Protein AF-A0A0N0AJA7-F1 (afdb_monomer)

Radius of gyration: 15.38 Å; Cα contacts (8 Å, |Δi|>4): 119; chains: 1; bounding box: 55×26×27 Å

Nearest PDB structures (foldseek):
  2i0x-assembly1_A  TM=4.524E-01  e=5.416E+00  Pyrococcus furiosus

Structure (mmCIF, N/CA/C/O backbone):
data_AF-A0A0N0AJA7-F1
#
_entry.id   AF-A0A0N0AJA7-F1
#
loop_
_atom_site.group_PDB
_atom_site.id
_atom_site.type_symbol
_atom_site.label_atom_id
_atom_site.label_alt_id
_atom_site.label_comp_id
_atom_site.label_asym_id
_atom_site.label_entity_id
_atom_site.label_seq_id
_atom_site.pdbx_PDB_ins_code
_atom_site.Cartn_x
_atom_site.Cartn_y
_atom_site.Cartn_z
_atom_site.occupancy
_atom_site.B_iso_or_equiv
_atom_site.auth_seq_id
_atom_site.auth_comp_id
_atom_site.auth_asym_id
_atom_site.auth_atom_id
_atom_site.pdbx_PDB_model_num
ATOM 1 N N . MET A 1 1 ? 2.705 14.341 4.575 1.00 80.44 1 MET A N 1
ATOM 2 C CA . MET A 1 1 ? 2.691 13.320 5.646 1.00 80.44 1 MET A CA 1
ATOM 3 C C . MET A 1 1 ? 2.694 11.947 4.995 1.00 80.44 1 MET A C 1
ATOM 5 O O . MET A 1 1 ? 2.293 11.857 3.838 1.00 80.44 1 MET A O 1
ATOM 9 N N . THR A 1 2 ? 3.166 10.916 5.691 1.00 90.50 2 THR A N 1
ATOM 10 C CA . THR A 1 2 ? 3.105 9.532 5.198 1.00 90.50 2 THR A CA 1
ATOM 11 C C . THR A 1 2 ? 1.862 8.860 5.762 1.00 90.50 2 THR A C 1
ATOM 13 O O . THR A 1 2 ? 1.531 9.039 6.935 1.00 90.50 2 THR A O 1
ATOM 16 N N . LYS A 1 3 ? 1.160 8.109 4.921 1.00 91.50 3 LYS A N 1
ATOM 17 C CA . LYS A 1 3 ? -0.010 7.318 5.294 1.00 91.50 3 LYS A CA 1
ATOM 18 C C . LYS A 1 3 ? 0.342 5.848 5.223 1.00 91.50 3 LYS A C 1
ATOM 20 O O . LYS A 1 3 ? 1.108 5.440 4.348 1.00 91.50 3 LYS A O 1
ATOM 25 N N . LYS A 1 4 ? -0.243 5.059 6.115 1.00 93.62 4 LYS A N 1
ATOM 26 C CA . LYS A 1 4 ? -0.148 3.602 6.069 1.00 93.62 4 LYS A CA 1
ATOM 27 C C . LYS A 1 4 ? -1.466 3.036 5.575 1.00 93.62 4 LYS A C 1
ATOM 29 O O . LYS A 1 4 ? -2.527 3.386 6.078 1.00 93.62 4 LYS A O 1
ATOM 34 N N . ILE A 1 5 ? -1.381 2.146 4.601 1.00 92.31 5 ILE A N 1
ATOM 35 C CA . ILE A 1 5 ? -2.510 1.422 4.037 1.00 92.31 5 ILE A CA 1
ATOM 36 C C . ILE A 1 5 ? -2.337 -0.044 4.420 1.00 92.31 5 ILE A C 1
ATOM 38 O O . ILE A 1 5 ? -1.341 -0.663 4.051 1.00 92.31 5 ILE A O 1
ATOM 42 N N . THR A 1 6 ? -3.303 -0.599 5.145 1.00 92.31 6 THR A N 1
ATOM 43 C CA . THR A 1 6 ? -3.319 -2.011 5.544 1.00 92.31 6 THR A CA 1
ATOM 44 C C . THR A 1 6 ? -4.399 -2.748 4.762 1.00 92.31 6 THR A C 1
ATOM 46 O O . THR A 1 6 ? -5.567 -2.350 4.764 1.00 92.31 6 THR A O 1
ATOM 49 N N . ALA A 1 7 ? -4.010 -3.822 4.083 1.00 88.81 7 ALA A N 1
ATOM 50 C CA . ALA A 1 7 ? -4.914 -4.678 3.335 1.00 88.81 7 ALA A CA 1
ATOM 51 C C . ALA A 1 7 ? -5.832 -5.489 4.265 1.00 88.81 7 ALA A C 1
ATOM 53 O O . ALA A 1 7 ? -5.411 -5.877 5.360 1.00 88.81 7 ALA A O 1
ATOM 54 N N . PRO A 1 8 ? -7.083 -5.765 3.856 1.00 86.69 8 PRO A N 1
ATOM 55 C CA . PRO A 1 8 ? -7.974 -6.608 4.640 1.00 86.69 8 PRO A CA 1
ATOM 56 C C . PRO A 1 8 ? -7.439 -8.044 4.724 1.00 86.69 8 PRO A C 1
ATOM 58 O O . PRO A 1 8 ? -6.753 -8.532 3.822 1.00 86.69 8 PRO A O 1
ATOM 61 N N . ALA A 1 9 ? -7.776 -8.744 5.810 1.00 76.50 9 ALA A N 1
ATOM 62 C CA . ALA A 1 9 ? -7.380 -10.137 5.996 1.00 76.50 9 ALA A CA 1
ATOM 63 C C . ALA A 1 9 ? -7.881 -11.007 4.829 1.00 76.50 9 ALA A C 1
ATOM 65 O O . ALA A 1 9 ? -9.064 -10.982 4.491 1.00 76.50 9 ALA A O 1
ATOM 66 N N . GLY A 1 10 ? -6.973 -11.771 4.218 1.00 66.56 10 GLY A N 1
ATOM 67 C CA . GLY A 1 10 ? -7.265 -12.600 3.044 1.00 66.56 10 GLY A CA 1
ATOM 68 C C . GLY A 1 10 ? -7.061 -11.907 1.692 1.00 66.56 10 GLY A C 1
ATOM 69 O O . GLY A 1 10 ? -7.174 -12.573 0.668 1.00 66.56 10 GLY A O 1
ATOM 70 N N . ALA A 1 11 ? -6.718 -10.615 1.651 1.00 72.19 11 ALA A N 1
ATOM 71 C CA . ALA A 1 11 ? -6.251 -9.988 0.417 1.00 72.19 11 ALA A CA 1
ATOM 72 C C . ALA A 1 11 ? -4.834 -10.472 0.072 1.00 72.19 11 ALA A C 1
ATOM 74 O O . ALA A 1 11 ? -3.931 -10.406 0.910 1.00 72.19 11 ALA A O 1
ATOM 75 N N . HIS A 1 12 ? -4.609 -10.886 -1.177 1.00 66.00 12 HIS A N 1
ATOM 76 C CA . HIS A 1 12 ? -3.264 -11.137 -1.705 1.00 66.00 12 HIS A CA 1
ATOM 77 C C . HIS A 1 12 ? -2.571 -9.805 -2.036 1.00 66.00 12 HIS A C 1
ATOM 79 O O . HIS A 1 12 ? -2.294 -9.487 -3.187 1.00 66.00 12 HIS A O 1
ATOM 85 N N . ALA A 1 13 ? -2.335 -8.980 -1.016 1.00 73.75 13 ALA A N 1
ATOM 86 C CA . ALA A 1 13 ? -1.654 -7.698 -1.153 1.00 73.75 13 ALA A CA 1
ATOM 87 C C . ALA A 1 13 ? -0.155 -7.871 -0.859 1.00 73.75 13 ALA A C 1
ATOM 89 O O . ALA A 1 13 ? 0.320 -7.578 0.239 1.00 73.75 13 ALA A O 1
ATOM 90 N N . HIS A 1 14 ? 0.584 -8.380 -1.843 1.00 75.50 14 HIS A N 1
ATOM 91 C CA . HIS A 1 14 ? 2.046 -8.399 -1.837 1.00 75.50 14 HIS A CA 1
ATOM 92 C C . HIS A 1 14 ? 2.550 -7.990 -3.224 1.00 75.50 14 HIS A C 1
ATOM 94 O O . HIS A 1 14 ? 2.162 -8.605 -4.215 1.00 75.50 14 HIS A O 1
ATOM 100 N N . GLY A 1 15 ? 3.374 -6.943 -3.304 1.00 74.56 15 GLY A N 1
ATOM 101 C CA . GLY A 1 15 ? 3.911 -6.435 -4.572 1.00 74.56 15 GLY A CA 1
ATOM 102 C C . GLY A 1 15 ? 3.276 -5.134 -5.077 1.00 74.56 15 GLY A C 1
ATOM 103 O O . GLY A 1 15 ? 2.745 -4.337 -4.298 1.00 74.56 15 GLY A O 1
ATOM 104 N N . ALA A 1 16 ? 3.418 -4.888 -6.382 1.00 80.38 16 ALA A N 1
ATOM 105 C CA . ALA A 1 16 ? 3.104 -3.613 -7.023 1.00 80.38 16 ALA A CA 1
ATOM 106 C C . ALA A 1 16 ? 1.604 -3.444 -7.280 1.00 80.38 16 ALA A C 1
ATOM 108 O O . ALA A 1 16 ? 0.963 -4.298 -7.884 1.00 80.38 16 ALA A O 1
ATOM 109 N N . PHE A 1 17 ? 1.067 -2.279 -6.934 1.00 80.62 17 PHE A N 1
ATOM 110 C CA . PHE A 1 17 ? -0.319 -1.919 -7.190 1.00 80.62 17 PHE A CA 1
ATOM 111 C C . PHE A 1 17 ? -0.404 -0.520 -7.805 1.00 80.62 17 PHE A C 1
ATOM 113 O O . PHE A 1 17 ? 0.095 0.440 -7.227 1.00 80.62 17 PHE A O 1
ATOM 120 N N . ASN A 1 18 ? -1.027 -0.384 -8.975 1.00 81.06 18 ASN A N 1
ATOM 121 C CA . ASN A 1 18 ? -1.212 0.912 -9.631 1.00 81.06 18 ASN A CA 1
ATOM 122 C C . ASN A 1 18 ? -2.649 1.044 -10.157 1.00 81.06 18 ASN A C 1
ATOM 124 O O . ASN A 1 18 ? -2.954 0.504 -11.220 1.00 81.06 18 ASN A O 1
ATOM 128 N N . PRO A 1 19 ? -3.543 1.734 -9.426 1.00 73.06 19 PRO A N 1
ATOM 129 C CA . PRO A 1 19 ? -4.930 1.887 -9.847 1.00 73.06 19 PRO A CA 1
ATOM 130 C C . PRO A 1 19 ? -5.126 2.921 -10.963 1.00 73.06 19 PRO A C 1
ATOM 132 O O . PRO A 1 19 ? -6.205 2.951 -11.551 1.00 73.06 19 PRO A O 1
ATOM 135 N N . PHE A 1 20 ? -4.133 3.774 -11.240 1.00 76.62 20 PHE A N 1
ATOM 136 C CA . PHE A 1 20 ? -4.283 4.917 -12.149 1.00 76.62 20 PHE A CA 1
ATOM 137 C C . PHE A 1 20 ? -3.444 4.795 -13.432 1.00 76.62 20 PHE A C 1
ATOM 139 O O . PHE A 1 20 ? -3.802 5.368 -14.451 1.00 76.62 20 PHE A O 1
ATOM 146 N N . GLY A 1 21 ? -2.400 3.964 -13.447 1.00 71.69 21 GLY A N 1
ATOM 147 C CA . GLY A 1 21 ? -1.602 3.652 -14.640 1.00 71.69 21 GLY A CA 1
ATOM 148 C C . GLY A 1 21 ? -0.584 4.733 -15.021 1.00 71.69 21 GLY A C 1
ATOM 149 O O . GLY A 1 21 ? 0.492 4.396 -15.505 1.00 71.69 21 GLY A O 1
ATOM 150 N N . ASP A 1 22 ? -0.876 6.008 -14.754 1.00 75.12 22 ASP A N 1
ATOM 151 C CA . ASP A 1 22 ? 0.042 7.144 -14.925 1.00 75.12 22 ASP A CA 1
ATOM 152 C C . ASP A 1 22 ? 0.892 7.454 -13.679 1.00 75.12 22 ASP A C 1
ATOM 154 O O . ASP A 1 22 ? 1.833 8.246 -13.745 1.00 75.12 22 ASP A O 1
ATOM 158 N N . GLU A 1 23 ? 0.598 6.807 -12.551 1.00 67.50 23 GLU A N 1
ATOM 159 C CA . GLU A 1 23 ? 1.256 7.052 -11.265 1.00 67.50 23 GLU A CA 1
ATOM 160 C C . GLU A 1 23 ? 2.298 5.985 -10.896 1.00 67.50 23 GLU A C 1
ATOM 162 O O . GLU A 1 23 ? 2.259 4.864 -11.412 1.00 67.50 23 GLU A O 1
ATOM 167 N N . PRO A 1 24 ? 3.245 6.296 -9.988 1.00 74.31 24 PRO A N 1
ATOM 168 C CA . PRO A 1 24 ? 4.132 5.287 -9.422 1.00 74.31 24 PRO A CA 1
ATOM 169 C C . PRO A 1 24 ? 3.353 4.181 -8.693 1.00 74.31 24 PRO A C 1
ATOM 171 O O . PRO A 1 24 ? 2.330 4.419 -8.052 1.00 74.31 24 PRO A O 1
ATOM 174 N N . HIS A 1 25 ? 3.878 2.955 -8.751 1.00 82.12 25 HIS A N 1
ATOM 175 C CA . HIS A 1 25 ? 3.286 1.810 -8.060 1.00 82.12 25 HIS A CA 1
ATOM 176 C C . HIS A 1 25 ? 3.312 1.983 -6.534 1.00 82.12 25 HIS A C 1
ATOM 178 O O . HIS A 1 25 ? 4.329 2.344 -5.939 1.0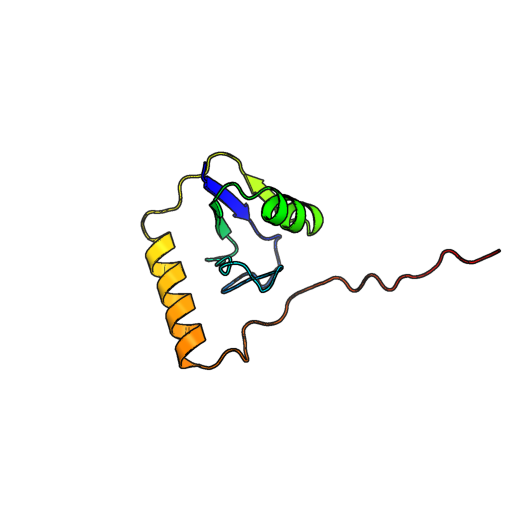0 82.12 25 HIS A O 1
ATOM 184 N N . THR A 1 26 ? 2.198 1.628 -5.899 1.00 87.12 26 THR A N 1
ATOM 185 C CA . THR A 1 26 ? 2.087 1.386 -4.460 1.00 87.12 26 THR A CA 1
ATOM 186 C C . THR A 1 26 ? 2.574 -0.026 -4.158 1.00 87.12 26 THR A C 1
ATOM 188 O O . THR A 1 26 ? 2.026 -0.987 -4.688 1.00 87.12 26 THR A O 1
ATOM 191 N N . TRP A 1 27 ? 3.590 -0.167 -3.311 1.00 87.25 27 TRP A N 1
ATOM 192 C CA . TRP A 1 27 ? 4.169 -1.469 -2.975 1.00 87.25 27 TRP A CA 1
ATOM 193 C C . TRP A 1 27 ? 3.640 -1.967 -1.636 1.00 87.25 27 TRP A C 1
ATOM 195 O O . TRP A 1 27 ? 3.860 -1.325 -0.616 1.00 87.25 27 TRP A O 1
ATOM 205 N N . PHE A 1 28 ? 2.966 -3.114 -1.629 1.00 89.88 28 PHE A N 1
ATOM 206 C CA . PHE A 1 28 ? 2.521 -3.755 -0.394 1.00 89.88 28 PHE A CA 1
ATOM 207 C C . PHE A 1 28 ? 3.565 -4.761 0.086 1.00 89.88 28 PHE A C 1
ATOM 209 O O . PHE A 1 28 ? 3.832 -5.753 -0.589 1.00 89.88 28 PHE A O 1
ATOM 216 N N . VAL A 1 29 ? 4.134 -4.511 1.264 1.00 88.12 29 VAL A N 1
ATOM 217 C CA . VAL A 1 29 ? 5.014 -5.425 2.000 1.00 88.12 29 VAL A CA 1
ATOM 218 C C . VAL A 1 29 ? 4.183 -6.054 3.114 1.00 88.12 29 VAL A C 1
ATOM 220 O O . VAL A 1 29 ? 3.686 -5.343 3.982 1.00 88.12 29 VAL A O 1
ATOM 223 N N . ASP A 1 30 ? 4.009 -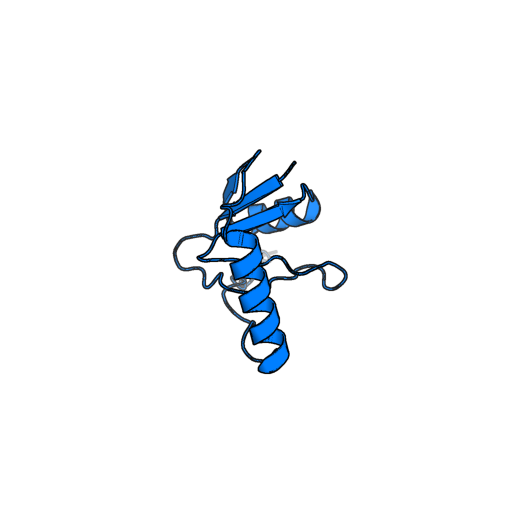7.375 3.087 1.00 87.44 30 ASP A N 1
ATOM 224 C CA . ASP A 1 30 ? 3.197 -8.121 4.067 1.00 87.44 30 ASP A CA 1
ATOM 225 C C . ASP A 1 30 ? 1.787 -7.524 4.282 1.00 87.44 30 ASP A C 1
ATOM 227 O O . ASP A 1 30 ? 1.295 -7.426 5.405 1.00 87.44 30 ASP A O 1
ATOM 231 N N . GLY A 1 31 ? 1.135 -7.073 3.203 1.00 88.56 31 GLY A N 1
ATOM 232 C CA . GLY A 1 31 ? -0.188 -6.448 3.275 1.00 88.56 31 GLY A CA 1
ATOM 233 C C . GLY A 1 31 ? -0.191 -4.989 3.736 1.00 88.56 31 GLY A C 1
ATOM 234 O O . GLY A 1 31 ? -1.268 -4.418 3.894 1.00 88.56 31 GLY A O 1
ATOM 235 N N . VAL A 1 32 ? 0.971 -4.357 3.916 1.00 91.62 32 VAL A N 1
ATOM 236 C CA . VAL A 1 32 ? 1.090 -2.949 4.315 1.00 91.62 32 VAL A CA 1
ATOM 237 C C . VAL A 1 32 ? 1.827 -2.142 3.252 1.00 91.62 32 VAL A C 1
ATOM 239 O O . VAL A 1 32 ? 2.915 -2.513 2.823 1.00 91.62 32 VAL A O 1
ATOM 242 N N . ALA A 1 33 ? 1.263 -1.002 2.868 1.00 92.31 33 ALA A N 1
ATOM 243 C CA . ALA A 1 33 ? 1.931 -0.006 2.041 1.00 92.31 33 ALA A CA 1
ATOM 244 C C . ALA A 1 33 ? 2.056 1.323 2.791 1.00 92.31 33 ALA A C 1
ATOM 246 O O . ALA A 1 33 ? 1.152 1.727 3.521 1.00 92.31 33 ALA A O 1
ATOM 247 N N . TYR A 1 34 ? 3.165 2.020 2.579 1.00 92.44 34 TYR A N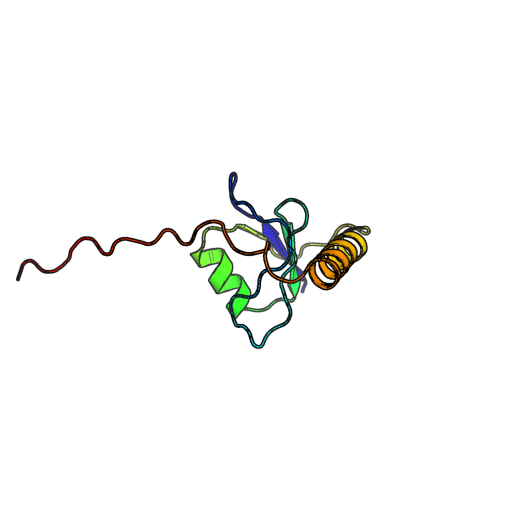 1
ATOM 248 C CA . TYR A 1 34 ? 3.379 3.388 3.040 1.00 92.44 34 TYR A CA 1
ATOM 249 C C . TYR A 1 34 ? 3.454 4.305 1.830 1.00 92.44 34 TYR A C 1
ATOM 251 O O . TYR A 1 34 ? 4.279 4.096 0.937 1.00 92.44 34 TYR A O 1
ATOM 259 N N . VAL A 1 35 ? 2.585 5.309 1.800 1.00 89.81 35 VAL A N 1
ATOM 260 C CA . VAL A 1 35 ? 2.430 6.219 0.662 1.00 89.81 35 VAL A CA 1
ATOM 261 C C . VAL A 1 35 ? 2.470 7.668 1.120 1.00 89.81 35 VAL A C 1
ATOM 263 O O . VAL A 1 35 ? 2.180 7.982 2.277 1.00 89.81 35 VAL A O 1
ATOM 266 N N . ALA A 1 36 ? 2.827 8.565 0.203 1.00 88.69 36 ALA A N 1
ATOM 267 C CA . ALA A 1 36 ? 2.596 9.985 0.415 1.00 88.69 36 ALA A CA 1
ATOM 268 C C . ALA A 1 36 ? 1.088 10.257 0.550 1.00 88.69 36 ALA A C 1
ATOM 270 O O . ALA A 1 36 ? 0.258 9.459 0.118 1.00 88.69 36 ALA A O 1
ATOM 271 N N . ASP A 1 37 ? 0.746 11.388 1.159 1.00 86.75 37 ASP A N 1
ATOM 272 C CA . ASP A 1 37 ? -0.634 11.845 1.316 1.00 86.75 37 ASP A CA 1
ATOM 273 C C . ASP A 1 37 ? -1.276 12.199 -0.041 1.00 86.75 37 ASP A C 1
ATOM 275 O O . ASP A 1 37 ? -1.349 13.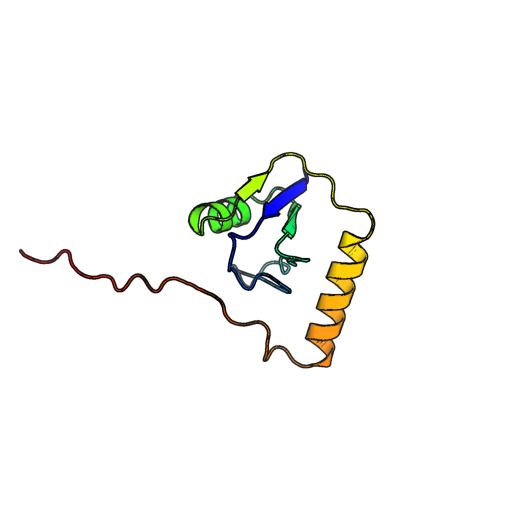364 -0.430 1.00 86.75 37 ASP A O 1
ATOM 279 N N . ASP A 1 38 ? -1.695 11.173 -0.785 1.00 88.38 38 ASP A N 1
ATOM 280 C CA . ASP A 1 38 ? -2.413 11.293 -2.050 1.00 88.38 38 ASP A CA 1
ATOM 281 C C . ASP A 1 38 ? -3.903 11.003 -1.845 1.00 88.38 38 ASP A C 1
ATOM 283 O O . ASP A 1 38 ? -4.347 9.858 -1.747 1.00 88.38 38 ASP A O 1
ATOM 287 N N . SER A 1 39 ? -4.704 12.065 -1.814 1.00 88.06 39 SER A N 1
ATOM 288 C CA . SER A 1 39 ? -6.150 11.973 -1.581 1.00 88.06 39 SER A CA 1
ATOM 289 C C . SER A 1 39 ? -6.898 11.020 -2.529 1.00 88.06 39 SER A C 1
ATOM 291 O O . SER A 1 39 ? -7.874 10.393 -2.108 1.00 88.06 39 SER A O 1
ATOM 293 N N . ARG A 1 40 ? -6.463 10.867 -3.788 1.00 88.00 40 ARG A N 1
ATOM 294 C CA . ARG A 1 40 ? -7.1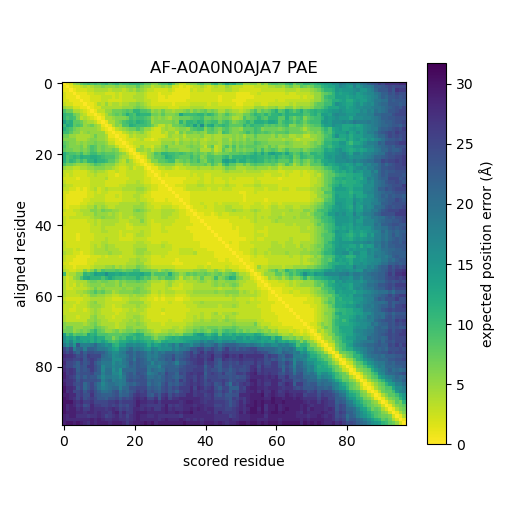32 9.997 -4.771 1.00 88.00 40 ARG A CA 1
ATOM 295 C C . ARG A 1 40 ? -6.838 8.537 -4.471 1.00 88.00 40 ARG A C 1
ATOM 297 O O . ARG A 1 40 ? -7.758 7.713 -4.466 1.00 88.00 40 ARG A O 1
ATOM 304 N N . LEU A 1 41 ? -5.576 8.239 -4.184 1.00 86.81 41 LEU A N 1
ATOM 305 C CA . LEU A 1 41 ? -5.111 6.911 -3.815 1.00 86.81 41 LEU A CA 1
ATOM 306 C C . LEU A 1 41 ? -5.753 6.449 -2.500 1.00 86.81 41 LEU A C 1
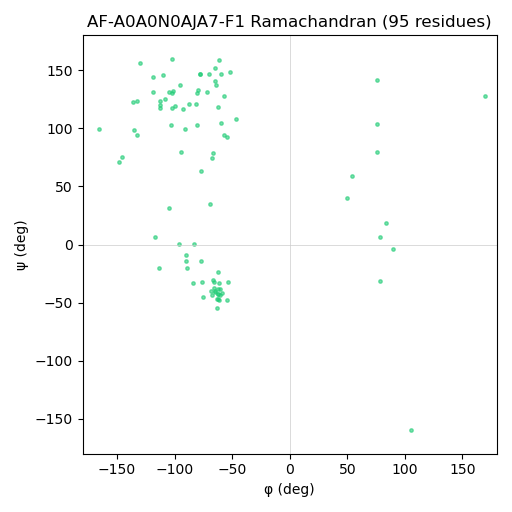ATOM 308 O O . LEU A 1 41 ? -6.319 5.358 -2.426 1.00 86.81 41 LEU A O 1
ATOM 312 N N . LEU A 1 42 ? -5.766 7.314 -1.484 1.00 89.12 42 LEU A N 1
ATOM 313 C CA . LEU A 1 42 ? -6.398 7.031 -0.194 1.00 89.12 42 LEU A CA 1
ATOM 314 C C . LEU A 1 42 ? -7.909 6.809 -0.331 1.00 89.12 42 LEU A C 1
ATOM 316 O O . LEU A 1 42 ? -8.446 5.855 0.232 1.00 89.12 42 LEU A O 1
ATOM 320 N N . ALA A 1 43 ? -8.604 7.624 -1.133 1.00 88.75 43 ALA A N 1
ATOM 321 C CA . ALA A 1 43 ? -10.028 7.430 -1.403 1.00 88.75 43 ALA A CA 1
ATOM 322 C C . ALA A 1 43 ? -10.309 6.137 -2.187 1.00 88.75 43 ALA A C 1
ATOM 324 O O . ALA A 1 43 ? -11.364 5.521 -2.022 1.00 88.75 43 ALA A O 1
ATOM 325 N N . TYR A 1 44 ? -9.402 5.710 -3.069 1.00 88.12 44 TYR A N 1
ATOM 326 C CA . TYR A 1 44 ? -9.496 4.412 -3.736 1.00 88.12 44 TYR A CA 1
ATOM 327 C C . TYR A 1 44 ? -9.404 3.262 -2.723 1.00 88.12 44 TYR A C 1
ATOM 329 O O . TYR A 1 44 ? -10.324 2.446 -2.646 1.00 88.12 44 TYR A O 1
ATOM 337 N N . PHE A 1 45 ? -8.352 3.236 -1.902 1.00 88.31 45 PHE A N 1
ATOM 338 C CA . PHE A 1 45 ? -8.132 2.166 -0.928 1.00 88.31 45 PHE A CA 1
ATOM 339 C C . PHE A 1 45 ? -9.215 2.127 0.154 1.00 88.31 45 PHE A C 1
ATOM 341 O O . PHE A 1 45 ? -9.742 1.052 0.445 1.00 88.31 45 PHE A O 1
ATOM 348 N N . GLY A 1 46 ? -9.654 3.288 0.648 1.00 87.81 46 GLY A N 1
ATOM 349 C CA . GLY A 1 46 ? -10.788 3.377 1.567 1.00 87.81 46 GLY A CA 1
ATOM 350 C C . GLY A 1 46 ? -12.079 2.797 0.973 1.00 87.81 46 GLY A C 1
ATOM 351 O O . GLY A 1 46 ? -12.776 2.031 1.634 1.00 87.81 46 GLY A O 1
ATOM 352 N N . ARG A 1 47 ? -12.378 3.061 -0.311 1.00 87.94 47 ARG A N 1
ATOM 353 C CA . ARG A 1 47 ? -13.544 2.467 -1.004 1.00 87.94 47 ARG A CA 1
ATOM 354 C C . ARG A 1 47 ? -13.428 0.957 -1.205 1.00 87.94 47 ARG A C 1
ATOM 356 O O . ARG A 1 47 ? -14.453 0.280 -1.252 1.00 87.94 47 ARG A O 1
ATOM 363 N N . LYS A 1 48 ? -12.210 0.430 -1.347 1.00 84.44 48 LYS A N 1
ATOM 364 C CA . LYS A 1 48 ? -11.942 -1.011 -1.474 1.00 84.44 48 LYS A CA 1
ATOM 365 C C . LYS A 1 48 ? -11.876 -1.731 -0.117 1.00 84.44 48 LYS A C 1
ATOM 367 O O . LYS A 1 48 ? -11.695 -2.943 -0.099 1.00 84.44 48 LYS A O 1
ATOM 372 N N . GLY A 1 49 ? -12.072 -1.020 0.998 1.00 86.81 49 GLY A N 1
ATOM 373 C CA . GLY A 1 49 ? -12.121 -1.605 2.342 1.00 86.81 49 GLY A CA 1
ATOM 374 C C . GLY A 1 49 ? -10.752 -1.818 2.992 1.00 86.81 49 GLY A C 1
ATOM 375 O O . GLY A 1 49 ? -10.646 -2.600 3.932 1.00 86.81 49 GLY A O 1
ATOM 376 N N . TYR A 1 50 ? -9.712 -1.146 2.496 1.00 91.19 50 TYR A N 1
ATOM 377 C CA . TYR A 1 50 ? -8.409 -1.101 3.154 1.00 91.19 50 TYR A CA 1
ATOM 378 C C . TYR A 1 50 ? -8.461 -0.114 4.321 1.00 91.19 50 TYR A C 1
ATOM 380 O O . TYR A 1 50 ? -9.130 0.921 4.245 1.00 91.19 50 TYR A O 1
ATOM 388 N N . THR A 1 51 ? -7.713 -0.407 5.380 1.00 93.19 51 THR A N 1
ATOM 389 C CA . THR A 1 51 ? -7.547 0.519 6.505 1.00 93.19 51 THR A CA 1
ATOM 390 C C . THR A 1 51 ? -6.498 1.559 6.144 1.00 93.19 51 THR A C 1
ATOM 392 O O . THR A 1 51 ? -5.408 1.199 5.702 1.00 93.19 51 THR A O 1
ATOM 395 N N . VAL A 1 52 ? -6.816 2.836 6.347 1.00 92.69 52 VAL A N 1
ATOM 396 C CA . VAL A 1 52 ? -5.880 3.950 6.171 1.00 92.69 52 VAL A CA 1
ATOM 397 C C . VAL A 1 52 ? -5.600 4.555 7.540 1.00 92.69 52 VAL A C 1
ATOM 399 O O . VAL A 1 52 ? -6.516 5.070 8.176 1.00 92.69 52 VAL A O 1
ATOM 402 N N . ASP A 1 53 ? -4.344 4.489 7.973 1.00 93.81 53 ASP A N 1
ATOM 403 C CA . ASP A 1 53 ? -3.863 5.135 9.190 1.00 93.81 53 ASP A CA 1
ATOM 404 C C . ASP A 1 53 ? -3.120 6.431 8.834 1.00 93.81 53 ASP A C 1
ATOM 406 O O . ASP A 1 53 ? -2.249 6.465 7.949 1.00 93.81 53 ASP A O 1
ATOM 410 N N . ASP A 1 54 ? -3.464 7.499 9.548 1.00 87.88 54 ASP A N 1
ATOM 411 C CA . ASP A 1 54 ? -2.801 8.792 9.450 1.00 87.88 54 ASP A CA 1
ATOM 412 C C . ASP A 1 54 ? -1.463 8.800 10.203 1.00 87.88 54 ASP A C 1
ATOM 414 O O . ASP A 1 54 ? -1.319 8.170 11.247 1.00 87.88 54 ASP A O 1
ATOM 418 N N . ASP A 1 55 ? -0.500 9.557 9.670 1.00 77.50 55 ASP A N 1
ATOM 419 C CA . ASP A 1 55 ? 0.805 9.840 10.286 1.00 77.50 55 ASP A CA 1
ATOM 420 C C . ASP A 1 55 ? 1.602 8.591 10.692 1.00 77.50 55 ASP A C 1
ATOM 422 O O . ASP A 1 55 ? 1.956 8.362 11.849 1.00 77.50 55 ASP A O 1
ATOM 426 N N . ALA A 1 56 ? 1.882 7.751 9.698 1.00 83.94 56 ALA A N 1
ATOM 427 C CA . ALA A 1 56 ? 2.569 6.493 9.917 1.00 83.94 56 ALA A CA 1
ATOM 428 C C . ALA A 1 56 ? 4.044 6.568 9.514 1.00 83.94 56 ALA A C 1
ATOM 430 O O . ALA A 1 56 ? 4.387 6.929 8.385 1.00 83.94 56 ALA A O 1
ATOM 431 N N . THR A 1 57 ? 4.920 6.130 10.415 1.00 87.94 57 THR A N 1
ATOM 432 C CA . THR A 1 57 ? 6.349 5.981 10.129 1.00 87.94 57 THR A CA 1
ATOM 433 C C . THR A 1 57 ? 6.611 4.598 9.524 1.00 87.94 57 THR A C 1
ATOM 435 O O . THR A 1 57 ? 6.299 3.593 10.173 1.00 87.94 57 THR A O 1
ATOM 438 N N . PRO A 1 58 ? 7.169 4.508 8.301 1.00 87.62 58 PRO A N 1
ATOM 439 C CA . PRO A 1 58 ? 7.574 3.230 7.737 1.00 87.62 58 PRO A CA 1
ATOM 440 C C . PRO A 1 58 ? 8.709 2.614 8.571 1.00 87.62 58 PRO A C 1
ATOM 442 O O . PRO A 1 58 ? 9.615 3.337 8.997 1.00 87.62 58 PRO A O 1
ATOM 445 N N . PRO A 1 59 ? 8.698 1.289 8.793 1.00 90.25 59 PRO A N 1
ATOM 446 C CA . PRO A 1 59 ? 9.848 0.559 9.309 1.00 90.25 59 PRO A CA 1
ATOM 447 C C . PRO A 1 59 ? 11.108 0.856 8.488 1.00 90.25 59 PRO A C 1
ATOM 449 O O . PRO A 1 59 ? 11.029 1.080 7.278 1.00 90.25 59 PRO A O 1
ATOM 452 N N . SER A 1 60 ? 12.280 0.840 9.125 1.00 89.94 60 SER A N 1
ATOM 453 C CA . SER A 1 60 ? 13.547 1.198 8.468 1.00 89.94 60 SER A CA 1
ATOM 454 C C . SER A 1 60 ? 13.919 0.277 7.300 1.00 89.94 60 SER A C 1
ATOM 456 O O . SER A 1 60 ? 14.649 0.693 6.402 1.00 89.94 60 SER A O 1
ATOM 458 N N . ASP A 1 61 ? 13.410 -0.953 7.286 1.00 89.31 61 ASP A N 1
ATOM 459 C CA . ASP A 1 61 ? 13.624 -1.954 6.243 1.00 89.31 61 ASP A CA 1
ATOM 460 C C . ASP A 1 61 ? 12.586 -1.896 5.110 1.00 89.31 61 ASP A C 1
ATOM 462 O O . ASP A 1 61 ? 12.821 -2.462 4.042 1.00 89.31 61 ASP A O 1
ATOM 466 N N . TYR A 1 62 ? 11.465 -1.188 5.292 1.00 87.81 62 TYR A N 1
ATOM 467 C CA . TYR A 1 62 ? 10.355 -1.172 4.335 1.00 87.81 62 TYR A CA 1
ATOM 468 C C . TYR A 1 62 ? 10.803 -0.777 2.922 1.00 87.81 62 TYR A C 1
ATOM 470 O O . TYR A 1 62 ? 10.489 -1.473 1.959 1.00 87.81 62 TYR A O 1
ATOM 478 N N . THR A 1 63 ? 11.590 0.295 2.785 1.00 86.62 63 THR A N 1
ATOM 479 C CA . THR A 1 63 ? 12.064 0.773 1.476 1.00 86.62 63 THR A CA 1
ATOM 480 C C . THR A 1 63 ? 12.935 -0.266 0.769 1.00 86.62 63 THR A C 1
ATOM 482 O O . THR A 1 63 ? 12.812 -0.444 -0.441 1.00 86.62 63 THR A O 1
ATOM 485 N N . ALA A 1 64 ? 13.785 -0.986 1.509 1.00 88.94 64 ALA A N 1
ATOM 486 C CA . ALA A 1 64 ? 14.623 -2.041 0.945 1.00 88.94 64 ALA A CA 1
ATOM 487 C C . ALA A 1 64 ? 13.778 -3.240 0.486 1.00 88.94 64 ALA A C 1
ATOM 489 O O . ALA A 1 64 ? 14.013 -3.782 -0.593 1.00 88.94 64 ALA A O 1
ATOM 490 N N . ARG A 1 65 ? 12.753 -3.613 1.261 1.00 86.62 65 ARG A N 1
ATOM 491 C CA . ARG A 1 65 ? 11.820 -4.696 0.915 1.00 86.62 65 ARG A CA 1
ATOM 492 C C . ARG A 1 65 ? 10.952 -4.342 -0.295 1.00 86.62 65 ARG A C 1
ATOM 494 O O . ARG A 1 65 ? 10.812 -5.156 -1.202 1.00 86.62 65 ARG A O 1
ATOM 501 N N . ALA A 1 66 ? 10.436 -3.115 -0.354 1.00 86.31 66 ALA A N 1
ATOM 502 C CA . ALA A 1 66 ? 9.706 -2.599 -1.510 1.00 86.31 66 ALA A CA 1
ATOM 503 C C . ALA A 1 66 ? 10.578 -2.576 -2.778 1.00 86.31 66 ALA A C 1
ATOM 505 O O . ALA A 1 66 ? 10.133 -3.008 -3.839 1.00 86.31 66 ALA A O 1
ATOM 506 N N . ALA A 1 67 ? 11.838 -2.140 -2.664 1.00 85.25 67 ALA A N 1
ATOM 507 C CA . ALA A 1 67 ? 12.784 -2.138 -3.778 1.00 85.25 67 ALA A CA 1
ATOM 508 C C . ALA A 1 67 ? 13.148 -3.554 -4.255 1.00 85.25 67 ALA A C 1
ATOM 510 O O . ALA A 1 67 ? 13.270 -3.770 -5.459 1.00 85.25 67 ALA A O 1
ATOM 511 N N . ALA A 1 68 ? 13.286 -4.521 -3.341 1.00 84.19 68 ALA A N 1
ATOM 512 C CA . ALA A 1 68 ? 13.524 -5.920 -3.696 1.00 84.19 68 ALA A CA 1
ATOM 513 C C . ALA A 1 68 ? 12.362 -6.495 -4.525 1.00 84.19 68 ALA A C 1
ATOM 515 O O . ALA A 1 68 ? 12.599 -7.020 -5.611 1.00 84.19 68 ALA A O 1
ATOM 516 N N . MET A 1 69 ? 11.112 -6.285 -4.091 1.00 80.88 69 MET A N 1
ATOM 517 C CA . MET A 1 69 ? 9.925 -6.694 -4.860 1.00 80.88 69 MET A CA 1
ATOM 518 C C . MET A 1 69 ? 9.855 -6.011 -6.236 1.00 80.88 69 MET A C 1
ATOM 520 O O . MET A 1 69 ? 9.490 -6.641 -7.231 1.00 80.88 69 MET A O 1
ATOM 524 N N . ALA A 1 70 ? 10.236 -4.732 -6.320 1.00 77.44 70 ALA A N 1
ATOM 525 C CA . ALA A 1 70 ? 10.310 -4.007 -7.589 1.00 77.44 70 ALA A CA 1
ATOM 526 C C . ALA A 1 70 ? 11.369 -4.578 -8.542 1.00 77.44 70 ALA A C 1
ATOM 528 O O . ALA A 1 70 ? 11.120 -4.713 -9.744 1.00 77.44 70 ALA A O 1
ATOM 529 N N . GLY A 1 71 ? 12.527 -4.964 -8.005 1.00 71.38 71 GLY A N 1
ATOM 530 C CA . GLY A 1 71 ? 13.578 -5.653 -8.748 1.00 71.38 71 GLY A CA 1
ATOM 531 C C . GLY A 1 71 ? 13.119 -7.013 -9.276 1.00 71.38 71 GLY A C 1
ATOM 532 O O . GLY A 1 71 ? 13.288 -7.289 -10.461 1.00 71.38 71 GLY A O 1
ATOM 533 N N . GLU A 1 72 ? 12.468 -7.825 -8.441 1.00 63.28 72 GLU A N 1
ATOM 534 C CA . GLU A 1 72 ? 11.942 -9.143 -8.831 1.00 63.28 72 GLU A CA 1
ATOM 535 C C . GLU A 1 72 ? 10.865 -9.041 -9.922 1.00 63.28 72 GLU A C 1
ATOM 537 O O . GLU A 1 72 ? 10.923 -9.766 -10.917 1.00 63.28 72 GLU A O 1
ATOM 542 N N . THR A 1 73 ? 9.950 -8.071 -9.805 1.00 60.19 73 THR A N 1
ATOM 543 C CA . THR A 1 73 ? 8.905 -7.800 -10.816 1.00 60.19 73 THR A CA 1
ATOM 544 C C . THR A 1 73 ? 9.509 -7.411 -12.174 1.00 60.19 73 THR A C 1
ATOM 546 O O . THR A 1 73 ? 8.973 -7.749 -13.229 1.00 60.19 73 THR A O 1
ATOM 549 N N . THR A 1 74 ? 10.654 -6.723 -12.166 1.00 56.78 74 THR A N 1
ATOM 550 C CA . THR A 1 74 ? 11.354 -6.296 -13.390 1.00 56.78 74 THR A CA 1
ATOM 551 C C . THR A 1 74 ? 12.105 -7.453 -14.060 1.00 56.78 74 THR A C 1
ATOM 553 O O . THR A 1 74 ? 12.216 -7.489 -15.284 1.00 56.78 74 THR A O 1
AT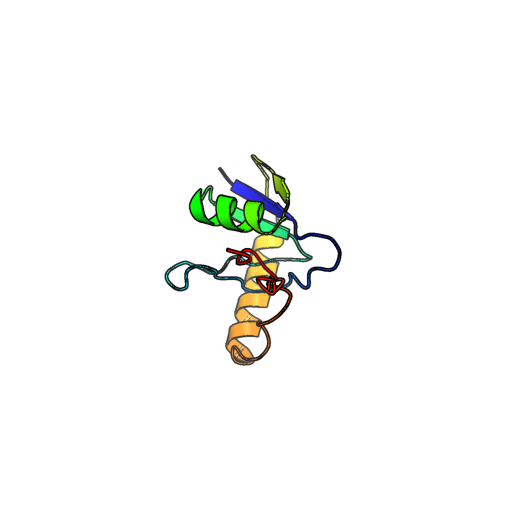OM 556 N N . VAL A 1 75 ? 12.610 -8.412 -13.277 1.00 52.31 75 VAL A N 1
ATOM 557 C CA . VAL A 1 75 ? 13.424 -9.540 -13.765 1.00 52.31 75 VAL A CA 1
ATOM 558 C C . VAL A 1 75 ? 12.566 -10.704 -14.276 1.00 52.31 75 VAL A C 1
ATOM 560 O O . VAL A 1 75 ? 12.959 -11.360 -15.238 1.00 52.31 75 VAL A O 1
ATOM 563 N N . HIS A 1 76 ? 11.390 -10.944 -13.689 1.00 46.31 76 HIS A N 1
ATOM 564 C CA . HIS A 1 76 ? 10.531 -12.083 -14.050 1.00 46.31 76 HIS A CA 1
ATOM 565 C C . HIS A 1 76 ? 9.414 -11.767 -15.061 1.00 46.31 76 HIS A C 1
ATOM 567 O O . HIS A 1 76 ? 8.698 -12.671 -15.484 1.00 46.31 76 HIS A O 1
ATOM 573 N N . GLY A 1 77 ? 9.317 -10.520 -15.533 1.00 37.62 77 GLY A N 1
ATOM 574 C CA . GLY A 1 77 ? 8.233 -10.076 -16.409 1.00 37.62 77 GLY A CA 1
ATOM 575 C C . GLY A 1 77 ? 6.932 -9.874 -15.625 1.00 37.62 77 GLY A C 1
ATOM 576 O O . GLY A 1 77 ? 6.612 -10.625 -14.711 1.00 37.62 77 GLY A O 1
ATOM 577 N N . ALA A 1 78 ? 6.171 -8.838 -15.980 1.00 42.41 78 ALA A N 1
ATOM 578 C CA . ALA A 1 78 ? 4.958 -8.379 -15.291 1.00 42.41 78 ALA A CA 1
ATOM 579 C C . ALA A 1 78 ? 3.740 -9.335 -15.407 1.00 42.41 78 ALA A C 1
ATOM 581 O O . ALA A 1 78 ? 2.609 -8.876 -15.546 1.00 42.41 78 ALA A O 1
ATOM 582 N N . GLY A 1 79 ? 3.964 -10.653 -15.423 1.00 41.06 79 GLY A N 1
ATOM 583 C CA . GLY A 1 79 ? 2.944 -11.682 -15.635 1.00 41.06 79 GLY A CA 1
ATOM 584 C C . GLY A 1 79 ? 2.243 -12.184 -14.370 1.00 41.06 79 GLY A C 1
ATOM 585 O O . GLY A 1 79 ? 1.136 -12.695 -14.484 1.00 41.06 79 GLY A O 1
ATOM 586 N N . ASP A 1 80 ? 2.832 -12.005 -13.181 1.00 40.56 80 ASP A N 1
ATOM 587 C CA . ASP A 1 80 ? 2.349 -12.658 -11.946 1.00 40.56 80 ASP A CA 1
ATOM 588 C C . ASP A 1 80 ? 1.847 -11.689 -10.853 1.00 40.56 80 ASP A C 1
ATOM 590 O O . ASP A 1 80 ? 1.508 -12.108 -9.750 1.00 40.56 80 ASP A O 1
ATOM 594 N N . SER A 1 81 ? 1.758 -10.381 -11.130 1.00 46.38 81 SER A N 1
ATOM 595 C CA . SER A 1 81 ? 1.290 -9.371 -10.155 1.00 46.38 81 SER A CA 1
ATOM 596 C C . SER A 1 81 ? -0.130 -8.864 -10.432 1.00 46.38 81 SER A C 1
ATOM 598 O O . SER A 1 81 ? -0.449 -7.707 -10.162 1.00 46.38 81 SER A O 1
ATOM 600 N N . GLN A 1 82 ? -0.992 -9.710 -10.993 1.00 48.84 82 GLN A N 1
ATOM 601 C CA . GLN A 1 82 ? -2.412 -9.418 -11.177 1.00 48.84 82 GLN A CA 1
ATOM 602 C C . GLN A 1 82 ? -3.230 -10.616 -10.702 1.00 48.84 82 GLN A C 1
ATOM 604 O O . GLN A 1 82 ? -3.382 -11.571 -11.448 1.00 48.84 82 GLN A O 1
ATOM 609 N N . ASP A 1 83 ? -3.688 -10.598 -9.450 1.00 41.19 83 ASP A N 1
ATOM 610 C CA . ASP A 1 83 ? -5.112 -10.684 -9.087 1.00 41.19 83 ASP A CA 1
ATOM 611 C C . ASP A 1 83 ? -5.269 -10.892 -7.572 1.00 41.19 83 ASP A C 1
ATOM 613 O O . ASP A 1 83 ? -4.711 -11.827 -7.002 1.00 41.19 83 ASP A O 1
ATOM 617 N N . ALA A 1 84 ? -6.083 -10.053 -6.929 1.00 38.12 84 ALA A N 1
ATOM 618 C CA . ALA A 1 84 ? -7.043 -10.530 -5.937 1.00 38.12 84 ALA A CA 1
ATOM 619 C C . ALA A 1 84 ? -8.074 -9.437 -5.635 1.00 38.12 84 ALA A C 1
ATOM 621 O O . ALA A 1 84 ? -7.869 -8.551 -4.806 1.00 38.12 84 ALA A O 1
ATOM 622 N N . MET A 1 85 ? -9.227 -9.602 -6.283 1.00 34.19 85 MET A N 1
ATOM 623 C CA . MET A 1 85 ? -10.545 -9.101 -5.893 1.00 34.19 85 MET A CA 1
ATOM 624 C C . MET A 1 85 ? -10.807 -7.604 -6.108 1.00 34.19 85 MET A C 1
ATOM 626 O O . MET A 1 85 ? -11.019 -6.829 -5.174 1.00 34.19 85 MET A O 1
ATOM 630 N N . GLU A 1 86 ? -11.107 -7.241 -7.357 1.00 33.09 86 GLU A N 1
ATOM 631 C CA . GLU A 1 86 ? -12.428 -6.633 -7.505 1.00 33.09 86 GLU A CA 1
ATOM 632 C C . GLU A 1 86 ? -13.459 -7.697 -7.105 1.00 33.09 86 GLU A C 1
ATOM 634 O O . GLU A 1 86 ? -13.544 -8.726 -7.780 1.00 33.09 86 GLU A O 1
ATOM 639 N N . PRO A 1 87 ? -14.293 -7.503 -6.064 1.00 37.81 87 PRO A N 1
ATOM 640 C CA . PRO A 1 87 ? -15.600 -8.108 -6.147 1.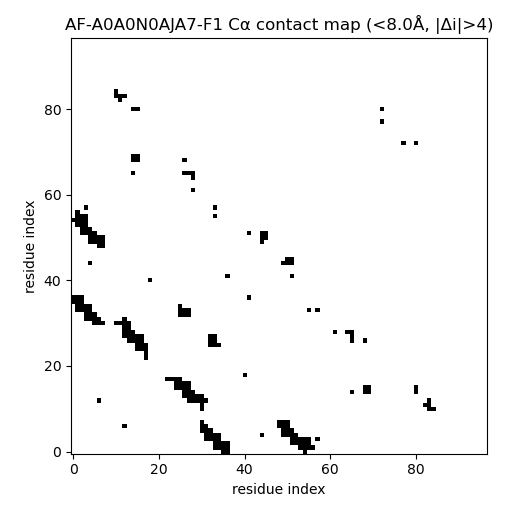00 37.81 87 PRO A CA 1
ATOM 641 C C . PRO A 1 87 ? -16.206 -7.486 -7.398 1.00 37.81 87 PRO A C 1
ATOM 643 O O . PRO A 1 87 ? -16.590 -6.314 -7.402 1.00 37.81 87 PRO A O 1
ATOM 646 N N . THR A 1 88 ? -16.260 -8.258 -8.480 1.00 39.16 88 THR A N 1
ATOM 647 C CA . THR A 1 88 ? -17.247 -8.039 -9.519 1.00 39.16 88 THR A CA 1
ATOM 648 C C . THR A 1 88 ? -18.565 -8.072 -8.761 1.00 39.16 88 THR A C 1
ATOM 650 O O . THR A 1 88 ? -19.133 -9.130 -8.492 1.00 39.16 88 THR A O 1
ATOM 653 N N . ARG A 1 89 ? -19.039 -6.898 -8.327 1.00 35.78 89 ARG A N 1
ATOM 654 C CA . ARG A 1 89 ? -20.450 -6.689 -8.070 1.00 35.78 89 ARG A CA 1
ATOM 655 C C . ARG A 1 89 ? -21.071 -7.041 -9.408 1.00 35.78 89 ARG A C 1
ATOM 657 O O . ARG A 1 89 ? -21.126 -6.211 -10.310 1.00 35.78 89 ARG A O 1
ATOM 664 N N . ARG A 1 90 ? -21.494 -8.302 -9.552 1.00 37.06 90 ARG A N 1
ATOM 665 C CA . ARG A 1 90 ? -22.629 -8.625 -10.399 1.00 37.06 90 ARG A CA 1
ATOM 666 C C . ARG A 1 90 ? -23.659 -7.592 -9.990 1.00 37.06 90 ARG A C 1
ATOM 668 O O . ARG A 1 90 ? -24.111 -7.583 -8.845 1.00 37.06 90 ARG A O 1
ATOM 675 N N . TYR A 1 91 ? -23.884 -6.639 -10.880 1.00 41.59 91 TYR A N 1
ATOM 676 C CA . TYR A 1 91 ? -24.935 -5.654 -10.765 1.00 41.59 91 TYR A CA 1
ATOM 677 C C . TYR A 1 91 ? -26.234 -6.448 -10.929 1.00 41.59 91 TYR A C 1
ATOM 679 O O . TYR A 1 91 ? -26.826 -6.498 -12.000 1.00 41.59 91 TYR A O 1
ATOM 687 N N . THR A 1 92 ? -26.601 -7.199 -9.893 1.00 42.72 92 THR A N 1
ATOM 688 C CA . THR A 1 92 ? -27.908 -7.818 -9.794 1.00 42.72 92 THR A CA 1
ATOM 689 C C . THR A 1 92 ? -28.835 -6.722 -9.298 1.00 42.72 92 THR A C 1
ATOM 691 O O . THR A 1 92 ? -28.823 -6.368 -8.124 1.00 42.72 92 THR A O 1
ATOM 694 N N . ASP A 1 93 ? -29.586 -6.207 -10.267 1.00 44.47 93 ASP A N 1
ATOM 695 C CA . ASP A 1 93 ? -30.956 -5.717 -10.154 1.00 44.47 93 ASP A CA 1
ATOM 696 C C . ASP A 1 93 ? -31.219 -4.352 -9.498 1.00 44.47 93 ASP A C 1
ATOM 698 O O . ASP A 1 93 ? -31.270 -4.217 -8.282 1.00 44.47 93 ASP A O 1
ATOM 702 N N . TYR A 1 94 ? -31.502 -3.363 -10.354 1.00 41.59 94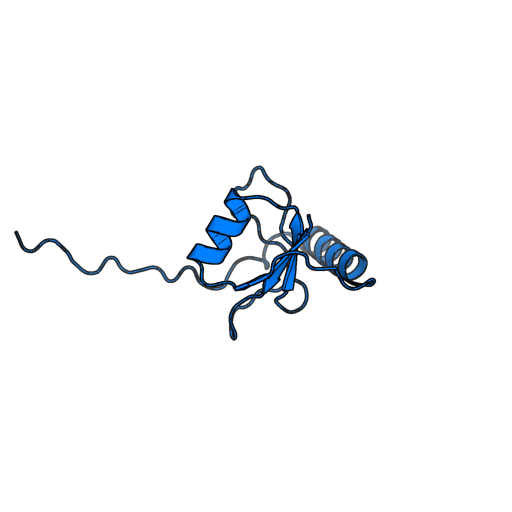 TYR A N 1
ATOM 703 C CA . TYR A 1 94 ? -32.652 -2.468 -10.178 1.00 41.59 94 TYR A CA 1
ATOM 704 C C . TYR A 1 94 ? -33.218 -2.091 -11.555 1.00 41.59 94 TYR A C 1
ATOM 706 O O . TYR A 1 94 ? -33.005 -0.980 -12.038 1.00 41.59 94 TYR A O 1
ATOM 714 N N . ARG A 1 95 ? -33.935 -3.015 -12.203 1.00 35.41 95 ARG A N 1
ATOM 715 C CA . ARG A 1 95 ? -34.979 -2.664 -13.186 1.00 35.41 95 ARG A CA 1
ATOM 716 C C . ARG A 1 95 ? -36.088 -3.717 -13.178 1.00 35.41 95 ARG A C 1
ATOM 718 O O . ARG A 1 95 ? -36.284 -4.447 -14.139 1.00 35.41 95 ARG A O 1
ATOM 725 N N . ASN A 1 96 ? -36.859 -3.711 -12.097 1.00 44.16 96 ASN A N 1
ATOM 726 C CA . ASN A 1 96 ? -38.309 -3.759 -12.241 1.00 44.16 96 ASN A CA 1
ATOM 727 C C . ASN A 1 96 ? -38.801 -2.311 -12.298 1.00 44.16 96 ASN A C 1
ATOM 729 O O . ASN A 1 96 ? -38.862 -1.665 -11.254 1.00 44.16 96 ASN A O 1
ATOM 733 N N . LEU A 1 97 ? -39.063 -1.822 -13.512 1.00 42.25 97 LEU A N 1
ATOM 734 C CA . LEU A 1 97 ? -40.055 -0.804 -13.886 1.00 42.25 97 LEU A CA 1
ATOM 735 C C . LEU A 1 97 ? -40.166 -0.792 -15.415 1.00 42.25 97 LEU A C 1
ATOM 737 O O . LEU A 1 97 ? -39.118 -0.581 -16.071 1.00 42.25 97 LEU A O 1
#

Foldseek 3Di:
DKKKWAAPPPDPQAAWDDPPVPDGTFGADVRMTIDDPDPVVVVVSVVVVIDIDPPDDDDPCVVVRRVVRVVVCVVPDVPPPDDDDPPPPPVPDDDPD

Secondary structure (DSSP, 8-state):
-EEEEEPPTT----EEE-SSSSSPPEEEBTTEEEEE--HHHHHHHHHTT-EEESSPPPPTTHHHHHHHHHHHHHHH-TTSS--S-------------

Mean predicted aligned error: 10.86 Å

pLDDT: mean 73.52, std 19.69, range [33.09, 93.81]

Solvent-accessible surface area (backbone atoms only — not comparable to full-atom values): 6092 Å² total; per-residue (Å²): 106,37,28,30,39,36,52,48,93,88,54,70,40,66,40,67,43,58,95,75,75,86,57,81,65,47,44,22,57,92,29,34,28,75,40,69,76,44,70,69,62,53,53,49,40,50,74,73,60,29,49,76,42,80,77,41,81,74,60,92,58,48,65,60,54,45,49,49,49,54,51,51,46,66,73,70,48,89,78,80,72,76,80,70,72,78,78,76,71,73,82,76,77,92,76,93,125

Sequence (97 aa):
MTKKITAPAGAHAHGAFNPFGDEPHTWFVDGVAYVADDSRLLAYFGRKGYTVDDDATPPSDYTARAAAMAGETTVHGAGDSQDAMEPTRRYTDYRNL